Protein AF-X1BTU3-F1 (afdb_monomer)

Secondary structure (DSSP, 8-state):
---HHHHHHHHHHHHHTS-------HHHHHHHHHHT-SS--TT-PPPPHHHHHHHHHHHHS----PPPPP-TTPEEPTTT-PEEPTT-SB-TTT-PBTT---------------------PPP-------------

Solvent-accessible surface area (backbone atoms only — not comparable to full-atom values): 9613 Å² total; per-residue (Å²): 132,86,51,77,66,58,53,51,53,52,51,51,53,53,60,73,68,48,77,92,68,85,81,73,48,74,68,53,49,53,47,52,45,61,75,59,47,91,77,56,59,96,88,57,75,77,75,46,73,65,55,50,51,50,51,48,57,62,58,68,57,63,76,87,70,71,82,81,76,78,66,92,68,58,46,60,36,94,87,76,63,49,78,38,62,83,91,57,65,48,38,92,86,76,64,47,56,68,80,68,80,78,80,83,77,85,84,83,85,82,84,88,83,88,76,90,84,90,84,85,82,86,83,85,82,82,82,84,79,87,80,86,90,79,89,134

Foldseek 3Di:
DDDPVNVVVVVVVVVVPDPPDDDQDPVNVVVVPVVCDPVAPDPRDDQDPVNVVVVCVVVVPPPPPDDDDDDPQWDADPPPRHTDHPPDQADPPPRHGPDPDDDDDDDDDDDDDDDDDDDDDDDDDDDDDDDDDDDD

Organism: NCBI:txid412755

Radius of gyration: 32.73 Å; Cα contacts (8 Å, |Δi|>4): 47; chains: 1; bounding box: 70×61×65 Å

Structure (mmCIF, N/CA/C/O backbone):
data_AF-X1BTU3-F1
#
_entry.id   AF-X1BTU3-F1
#
loop_
_atom_site.group_PDB
_atom_site.id
_atom_site.type_symbol
_atom_site.label_atom_id
_atom_site.label_alt_id
_atom_site.label_comp_id
_atom_site.label_asym_id
_atom_site.label_entity_id
_atom_site.label_seq_id
_atom_site.pdbx_PDB_ins_code
_atom_site.Cartn_x
_atom_site.Cartn_y
_atom_site.Cartn_z
_atom_site.occupancy
_atom_site.B_iso_or_equiv
_atom_site.auth_seq_id
_atom_site.auth_comp_id
_atom_site.auth_asym_id
_atom_site.auth_atom_id
_atom_site.pdbx_PDB_model_num
ATOM 1 N N . MET A 1 1 ? 9.105 -18.501 31.594 1.00 69.56 1 MET A N 1
ATOM 2 C CA . MET A 1 1 ? 7.769 -19.096 31.815 1.00 69.56 1 MET A CA 1
ATOM 3 C C . MET A 1 1 ? 7.227 -18.513 33.099 1.00 69.56 1 MET A C 1
ATOM 5 O O . MET A 1 1 ? 7.955 -18.547 34.081 1.00 69.56 1 MET A O 1
ATOM 9 N N . TRP A 1 2 ? 6.024 -17.946 33.085 1.00 81.50 2 TRP A N 1
ATOM 10 C CA . TRP A 1 2 ? 5.377 -17.495 34.318 1.00 81.50 2 TRP A CA 1
ATOM 11 C C . TRP A 1 2 ? 4.928 -18.703 35.132 1.00 81.50 2 TRP A C 1
ATOM 13 O O . TRP A 1 2 ? 4.399 -19.665 34.568 1.00 81.50 2 TRP A O 1
ATOM 23 N N . SER A 1 3 ? 5.145 -18.661 36.443 1.00 91.81 3 SER A N 1
ATOM 24 C CA . SER A 1 3 ? 4.558 -19.644 37.349 1.00 91.81 3 SER A CA 1
ATOM 25 C C . SER A 1 3 ? 3.064 -19.358 37.563 1.00 91.81 3 SER A C 1
ATOM 27 O O . SER A 1 3 ? 2.599 -18.228 37.406 1.00 91.81 3 SER A O 1
ATOM 29 N N . ALA A 1 4 ? 2.289 -20.384 37.929 1.00 90.00 4 ALA A N 1
ATOM 30 C CA . ALA A 1 4 ? 0.856 -20.231 38.205 1.00 90.00 4 ALA A CA 1
ATOM 31 C C . ALA A 1 4 ? 0.577 -19.233 39.349 1.00 90.00 4 ALA A C 1
ATOM 33 O O . ALA A 1 4 ? -0.451 -18.562 39.353 1.00 90.00 4 ALA A O 1
ATOM 34 N N . GLU A 1 5 ? 1.511 -19.119 40.294 1.00 88.81 5 GLU A N 1
ATOM 35 C CA . GLU A 1 5 ? 1.420 -18.235 41.458 1.00 88.81 5 GLU A CA 1
ATOM 36 C C . GLU A 1 5 ? 1.716 -16.770 41.102 1.00 88.81 5 GLU A C 1
ATOM 38 O O . GLU A 1 5 ? 0.995 -15.867 41.531 1.00 88.81 5 GLU A O 1
ATOM 43 N N . GLU A 1 6 ? 2.705 -16.524 40.238 1.00 90.81 6 GLU A N 1
ATOM 44 C CA . GLU A 1 6 ? 2.977 -15.186 39.695 1.00 90.81 6 GLU A CA 1
ATOM 45 C C . GLU A 1 6 ? 1.822 -14.691 38.822 1.00 90.81 6 GLU A C 1
ATOM 47 O O . GLU A 1 6 ? 1.432 -13.529 38.904 1.00 90.81 6 GLU A O 1
ATOM 52 N N . LEU A 1 7 ? 1.218 -15.583 38.032 1.00 90.38 7 LEU A N 1
ATOM 53 C CA . LEU A 1 7 ? 0.085 -15.245 37.173 1.00 90.38 7 LEU A CA 1
ATOM 54 C C . LEU A 1 7 ? -1.171 -14.907 37.993 1.00 90.38 7 LEU A C 1
ATOM 56 O O . LEU A 1 7 ? -1.898 -13.979 37.642 1.00 90.38 7 LEU A O 1
ATOM 60 N N . ALA A 1 8 ? -1.396 -15.606 39.110 1.00 89.88 8 ALA A N 1
ATOM 61 C CA . ALA A 1 8 ? -2.476 -15.296 40.045 1.00 89.88 8 ALA A CA 1
ATOM 62 C C . ALA A 1 8 ? -2.250 -13.958 40.768 1.00 89.88 8 ALA A C 1
ATOM 64 O O . ALA A 1 8 ? -3.179 -13.159 40.885 1.00 89.88 8 ALA A O 1
ATOM 65 N N . SER A 1 9 ? -1.012 -13.695 41.195 1.00 90.44 9 SER A N 1
ATOM 66 C CA . SER A 1 9 ? -0.638 -12.453 41.882 1.00 90.44 9 SER A CA 1
ATOM 67 C C . SER A 1 9 ? -0.773 -11.237 40.962 1.00 90.44 9 SER A C 1
ATOM 69 O O . SER A 1 9 ? -1.331 -10.211 41.346 1.00 90.44 9 SER A O 1
ATOM 71 N N . GLU A 1 10 ? -0.326 -11.363 39.712 1.00 89.81 10 GLU A N 1
ATOM 72 C CA . GLU A 1 10 ? -0.473 -10.310 38.707 1.00 89.81 10 GLU A CA 1
ATOM 73 C C . GLU A 1 10 ? -1.945 -10.098 38.311 1.00 89.81 10 GLU A C 1
ATOM 75 O O . GLU A 1 10 ? -2.377 -8.962 38.116 1.00 89.81 10 GLU A O 1
ATOM 80 N N . ALA A 1 11 ? -2.752 -11.163 38.232 1.00 90.00 11 ALA A N 1
ATOM 81 C CA . ALA A 1 11 ? -4.186 -11.043 37.973 1.00 90.00 11 ALA A CA 1
ATOM 82 C C . ALA A 1 11 ? -4.918 -10.308 39.108 1.00 90.00 11 ALA A C 1
ATOM 84 O O . ALA A 1 11 ? -5.735 -9.433 38.831 1.00 90.00 11 ALA A O 1
ATOM 85 N N . GLN A 1 12 ? -4.598 -10.604 40.372 1.00 88.94 12 GLN A N 1
ATOM 86 C CA . GLN A 1 12 ? -5.152 -9.884 41.525 1.00 88.94 12 GLN A CA 1
ATOM 87 C C . GLN A 1 12 ? -4.763 -8.408 41.508 1.00 88.94 12 GLN A C 1
ATOM 89 O O . GLN A 1 12 ? -5.627 -7.548 41.661 1.00 88.94 12 GLN A O 1
ATOM 94 N N . LYS A 1 13 ? -3.496 -8.109 41.210 1.00 92.12 13 LYS A N 1
ATOM 95 C CA . LYS A 1 13 ? -3.011 -6.733 41.082 1.00 92.12 13 LYS A CA 1
ATOM 96 C C . LYS A 1 13 ? -3.764 -5.948 40.002 1.00 92.12 13 LYS A C 1
ATOM 98 O O . LYS A 1 13 ? -4.070 -4.779 40.205 1.00 92.12 13 LYS A O 1
ATOM 103 N N . ARG A 1 14 ? -4.116 -6.595 38.882 1.00 86.56 14 ARG A N 1
ATOM 104 C CA . ARG A 1 14 ? -4.937 -5.995 37.809 1.00 86.56 14 ARG A CA 1
ATOM 105 C C . ARG A 1 14 ? -6.405 -5.814 38.175 1.00 86.56 14 ARG A C 1
ATOM 107 O O . ARG A 1 14 ? -7.054 -4.929 37.625 1.00 86.56 14 ARG A O 1
ATOM 114 N N . MET A 1 15 ? -6.937 -6.657 39.056 1.00 83.00 15 MET A N 1
ATOM 115 C CA . MET A 1 15 ? -8.303 -6.512 39.562 1.00 83.00 15 MET A CA 1
ATOM 116 C C . MET A 1 15 ? -8.393 -5.380 40.590 1.00 83.00 15 MET A C 1
ATOM 118 O O . MET A 1 15 ? -9.349 -4.619 40.561 1.00 83.00 15 MET A O 1
ATOM 122 N N . GLU A 1 16 ? -7.378 -5.208 41.441 1.00 85.94 16 GLU A N 1
ATOM 123 C CA . GLU A 1 16 ? -7.309 -4.096 42.403 1.00 85.94 16 GLU A CA 1
ATOM 124 C C . GLU A 1 16 ? -7.044 -2.741 41.738 1.00 85.94 16 GLU A C 1
ATOM 126 O O . GLU A 1 16 ? -7.506 -1.713 42.226 1.00 85.94 16 GLU A O 1
ATOM 131 N N . SER A 1 17 ? -6.305 -2.720 40.624 1.00 86.75 17 SER A N 1
ATOM 132 C CA . SER A 1 17 ? -6.015 -1.490 39.882 1.00 86.75 17 SER A CA 1
ATOM 133 C C . SER A 1 17 ? -7.105 -1.097 38.884 1.00 86.75 17 SER A C 1
ATOM 135 O O . SER A 1 17 ? -6.941 -0.100 38.179 1.00 86.75 17 SER A O 1
ATOM 137 N N . GLN A 1 18 ? -8.166 -1.898 38.738 1.00 82.31 18 GLN A N 1
ATOM 138 C CA . GLN A 1 18 ? -9.238 -1.577 37.805 1.00 82.31 18 GLN A CA 1
ATOM 139 C C . GLN A 1 18 ? -10.092 -0.434 38.372 1.00 82.31 18 GLN A C 1
ATOM 141 O O . GLN A 1 18 ? -10.475 -0.479 39.541 1.00 82.31 18 GLN A O 1
ATOM 146 N N . PRO A 1 19 ? -10.388 0.604 37.573 1.00 85.19 19 PRO A N 1
ATOM 147 C CA . PRO A 1 19 ? -11.336 1.627 37.983 1.00 85.19 19 PRO A CA 1
ATOM 148 C C . PRO A 1 19 ? -12.716 0.996 38.191 1.00 85.19 19 PRO A C 1
ATOM 150 O O . PRO A 1 19 ? -13.112 0.108 37.436 1.00 85.19 19 PRO A O 1
ATOM 153 N N . ASP A 1 20 ? -13.440 1.481 39.199 1.00 83.38 20 ASP A N 1
ATOM 154 C CA . ASP A 1 20 ? -14.816 1.072 39.480 1.00 83.38 20 ASP A CA 1
ATOM 155 C C . ASP A 1 20 ? -15.716 1.510 38.316 1.00 83.38 20 ASP A C 1
ATOM 157 O O . ASP A 1 20 ? -16.082 2.684 38.185 1.00 83.38 20 ASP A O 1
ATOM 161 N N . VAL A 1 21 ? -15.977 0.580 37.397 1.00 84.19 21 VAL A N 1
ATOM 162 C CA . VAL A 1 21 ? -16.901 0.794 36.288 1.00 84.19 21 VAL A CA 1
ATOM 163 C C . VAL A 1 21 ? -18.312 0.488 36.778 1.00 84.19 21 VAL A C 1
ATOM 165 O O . VAL A 1 21 ? -18.530 -0.564 37.375 1.00 84.19 21 VAL A O 1
ATOM 168 N N . PRO A 1 22 ? -19.290 1.375 36.534 1.00 84.38 22 PRO A N 1
ATOM 169 C CA . PRO A 1 22 ? -20.651 1.143 36.984 1.00 84.38 22 PRO A CA 1
ATOM 170 C C . PRO A 1 22 ? -21.194 -0.143 36.356 1.00 84.38 22 PRO A C 1
ATOM 172 O O . PRO A 1 22 ? -21.257 -0.271 35.131 1.00 84.38 22 PRO A O 1
ATOM 175 N N . GLU A 1 23 ? -21.591 -1.089 37.204 1.00 83.75 23 GLU A N 1
ATOM 176 C CA . GLU A 1 23 ? -22.270 -2.308 36.781 1.00 83.75 23 GLU A CA 1
ATOM 177 C C . GLU A 1 23 ? -23.650 -1.930 36.236 1.00 83.75 23 GLU A C 1
ATOM 179 O O . GLU A 1 23 ? -24.531 -1.493 36.974 1.00 83.75 23 GLU A O 1
ATOM 184 N N . TRP A 1 24 ? -23.839 -2.057 34.925 1.00 87.75 24 TRP A N 1
ATOM 185 C CA . TRP A 1 24 ? -25.148 -1.849 34.319 1.00 87.75 24 TRP A CA 1
ATOM 186 C C . TRP A 1 24 ? -26.036 -3.050 34.599 1.00 87.75 24 TRP A C 1
ATOM 188 O O . TRP A 1 24 ? -25.713 -4.181 34.226 1.00 87.75 24 TRP A O 1
ATOM 198 N N . THR A 1 25 ? -27.184 -2.802 35.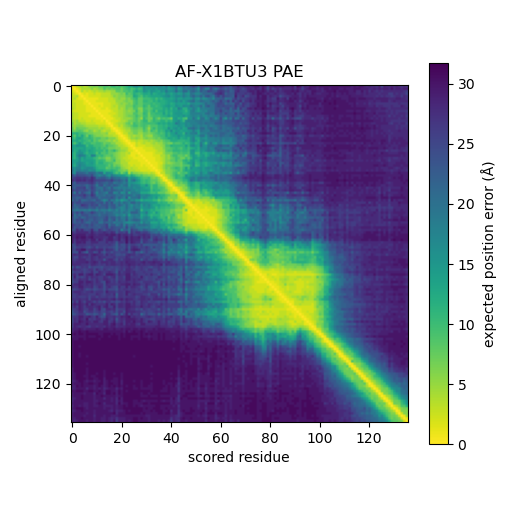219 1.00 91.75 25 THR A N 1
ATOM 199 C CA . THR A 1 25 ? -28.221 -3.827 35.314 1.00 91.75 25 THR A CA 1
ATOM 200 C C . THR A 1 25 ? -28.792 -4.124 33.925 1.00 91.75 25 THR A C 1
ATOM 202 O O . THR A 1 25 ? -28.763 -3.283 33.024 1.00 91.75 25 THR A O 1
ATOM 205 N N . GLU A 1 26 ? -29.336 -5.326 33.725 1.00 87.56 26 GLU A N 1
ATOM 206 C CA . GLU A 1 26 ? -29.954 -5.720 32.448 1.00 87.56 26 GLU A CA 1
ATOM 207 C C . GLU A 1 26 ? -31.073 -4.746 32.029 1.00 87.56 26 GLU A C 1
ATOM 209 O O . GLU A 1 26 ? -31.240 -4.423 30.851 1.00 87.56 26 GLU A O 1
ATOM 214 N N . 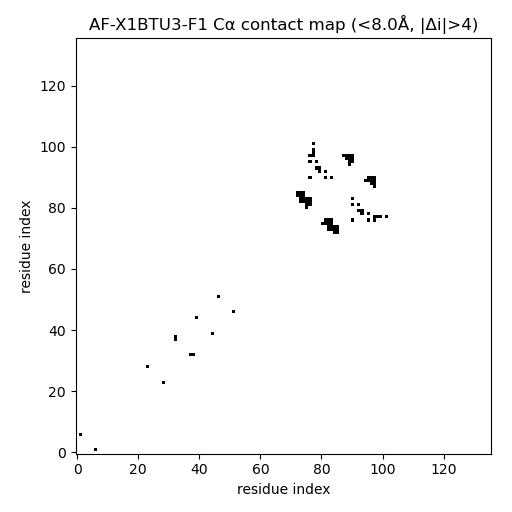GLU A 1 27 ? -31.796 -4.214 33.014 1.00 88.62 27 GLU A N 1
ATOM 215 C CA . GLU A 1 27 ? -32.862 -3.231 32.837 1.00 88.62 27 GLU A CA 1
ATOM 216 C C . GLU A 1 27 ? -32.316 -1.871 32.371 1.00 88.62 27 GLU A C 1
ATOM 218 O O . GLU A 1 27 ? -32.870 -1.264 31.450 1.00 88.62 27 GLU A O 1
ATOM 223 N N . GLU A 1 28 ? -31.207 -1.408 32.953 1.00 88.94 28 GLU A N 1
ATOM 224 C CA . GLU A 1 28 ? -30.524 -0.174 32.547 1.00 88.94 28 GLU A CA 1
ATOM 225 C C . GLU A 1 28 ? -29.884 -0.305 31.167 1.00 88.94 28 GLU A C 1
ATOM 227 O O . GLU A 1 28 ? -29.997 0.612 30.355 1.00 88.94 28 GLU A O 1
ATOM 232 N N . LEU A 1 29 ? -29.284 -1.457 30.864 1.00 84.00 29 LEU A N 1
ATOM 233 C CA . LEU A 1 29 ? -28.704 -1.750 29.557 1.00 84.00 29 LEU A CA 1
ATOM 234 C C . LEU A 1 29 ? -29.775 -1.719 28.459 1.00 84.00 29 LEU A C 1
ATOM 236 O O . LEU A 1 29 ? -29.587 -1.085 27.419 1.00 84.00 29 LEU A O 1
ATOM 240 N N . ASN A 1 30 ? -30.919 -2.365 28.700 1.00 83.38 30 ASN A N 1
ATOM 241 C CA . ASN A 1 30 ? -32.026 -2.414 27.748 1.00 83.38 30 ASN A CA 1
ATOM 242 C C . ASN A 1 30 ? -32.681 -1.035 27.562 1.00 83.38 30 ASN A C 1
ATOM 244 O O . ASN A 1 30 ? -33.029 -0.637 26.445 1.00 83.38 30 ASN A O 1
ATOM 248 N N . LYS A 1 31 ? -32.796 -0.261 28.647 1.00 84.94 31 LYS A N 1
ATOM 249 C CA . LYS A 1 31 ? -33.262 1.126 28.596 1.00 84.94 31 LYS A CA 1
ATOM 250 C C . LYS A 1 31 ? -32.303 2.005 27.792 1.00 84.94 31 LYS A C 1
ATOM 252 O O . LYS A 1 31 ? -32.749 2.709 26.894 1.00 84.94 31 LYS A O 1
ATOM 257 N N . PHE A 1 32 ? -31.000 1.907 28.044 1.00 81.69 32 PHE A N 1
ATOM 258 C CA . PHE A 1 32 ? -29.979 2.685 27.346 1.00 81.69 32 PHE A CA 1
ATOM 259 C C . PHE A 1 32 ? -29.881 2.319 25.857 1.00 81.69 32 PHE A C 1
ATOM 261 O O . PHE A 1 32 ? -29.761 3.197 25.003 1.00 81.69 32 PHE A O 1
ATOM 268 N N . SER A 1 33 ? -30.000 1.028 25.531 1.00 77.19 33 SER A N 1
ATOM 269 C CA . SER A 1 33 ? -30.125 0.526 24.157 1.00 77.19 33 SER A CA 1
ATOM 270 C C . SER A 1 33 ? -31.338 1.125 23.444 1.00 77.19 33 SER A C 1
ATOM 272 O O . SER A 1 33 ? -31.219 1.566 22.305 1.00 77.19 33 SER A O 1
ATOM 274 N N . SER A 1 34 ? -32.488 1.171 24.116 1.00 78.62 34 SER A N 1
ATOM 275 C CA . SER A 1 34 ? -33.723 1.717 23.549 1.00 78.62 34 SER A CA 1
ATOM 276 C C . SER A 1 34 ? -33.659 3.240 23.383 1.00 78.62 34 SER A C 1
ATOM 278 O O . SER A 1 34 ? -34.153 3.774 22.393 1.00 78.62 34 SER A O 1
ATOM 280 N N . GLU A 1 35 ? -33.025 3.945 24.326 1.00 79.06 35 GLU A N 1
ATOM 281 C CA . GLU A 1 35 ? -32.850 5.404 24.306 1.00 79.06 35 GLU A CA 1
ATOM 282 C C . GLU A 1 35 ? -31.849 5.869 23.235 1.00 79.06 35 GLU A C 1
ATOM 284 O O . GLU A 1 35 ? -32.054 6.919 22.628 1.00 79.06 35 GLU A O 1
ATOM 289 N N . ARG A 1 36 ? -30.800 5.084 22.946 1.00 69.06 36 ARG A N 1
ATOM 290 C CA . ARG A 1 36 ? -29.854 5.354 21.844 1.00 69.06 36 ARG A CA 1
ATOM 291 C C . ARG A 1 36 ? -30.360 4.936 20.457 1.00 69.06 36 ARG A C 1
ATOM 293 O O . ARG A 1 36 ? -29.668 5.190 19.472 1.00 69.06 36 ARG A O 1
ATOM 300 N N . GLY A 1 37 ? -31.533 4.310 20.344 1.00 69.06 37 GLY A N 1
ATOM 301 C CA . GLY A 1 37 ? -32.046 3.810 19.065 1.00 69.06 37 GLY A CA 1
ATOM 302 C C . GLY A 1 37 ? -31.185 2.674 18.500 1.00 69.06 37 GLY A C 1
ATOM 303 O O . GLY A 1 37 ? -30.659 1.860 19.250 1.00 69.06 37 GLY A O 1
ATOM 304 N N . THR A 1 38 ? -31.010 2.595 17.177 1.00 63.12 38 THR A N 1
ATOM 305 C CA . THR A 1 38 ? -30.263 1.529 16.467 1.00 63.12 38 THR A CA 1
ATOM 306 C C . THR A 1 38 ? -28.749 1.501 16.741 1.00 63.12 38 THR A C 1
ATOM 308 O O . THR A 1 38 ? -27.984 1.062 15.889 1.00 63.12 38 THR A O 1
ATOM 311 N N . GLY A 1 39 ? -28.293 1.969 17.909 1.00 61.22 39 GLY A N 1
ATOM 312 C CA . GLY A 1 39 ? -26.915 1.859 18.395 1.00 61.22 39 GLY A CA 1
ATOM 313 C C . GLY A 1 39 ? -25.870 2.567 17.534 1.00 61.22 39 GLY A C 1
ATOM 314 O O . GLY A 1 39 ? -24.679 2.437 17.805 1.00 61.22 39 GLY A O 1
ATOM 315 N N . LEU A 1 40 ? -26.304 3.299 16.509 1.00 64.38 40 LEU A N 1
ATOM 316 C CA . LEU A 1 40 ? -25.448 3.800 15.456 1.00 64.38 40 LEU A CA 1
ATOM 317 C C . LEU A 1 40 ? -25.312 5.315 15.613 1.00 64.38 40 LEU A C 1
ATOM 319 O O . LEU A 1 40 ? -26.309 6.027 15.469 1.00 64.38 40 LEU A O 1
ATOM 323 N N . PRO A 1 41 ? -24.121 5.815 15.979 1.00 68.12 41 PRO A N 1
ATOM 324 C CA . PRO A 1 41 ? -23.910 7.241 16.149 1.00 68.12 41 PRO A CA 1
ATOM 325 C C . PRO A 1 41 ? -24.205 7.988 14.843 1.00 68.12 41 PRO A C 1
ATOM 327 O O . PRO A 1 41 ? -23.932 7.491 13.750 1.00 68.12 41 PRO A O 1
ATOM 330 N N . GLU A 1 42 ? -24.779 9.184 14.973 1.00 60.12 42 GLU A N 1
ATOM 331 C CA . GLU A 1 42 ? -25.108 10.074 13.858 1.00 60.12 42 GLU A CA 1
ATOM 332 C C . GLU A 1 42 ? -23.818 10.364 13.062 1.00 60.12 42 GLU A C 1
ATOM 334 O O . GLU A 1 42 ? -22.891 10.989 13.576 1.00 60.12 42 GLU A O 1
ATOM 339 N N . GLY A 1 43 ? -23.709 9.808 11.847 1.00 64.25 43 GLY A N 1
ATOM 340 C CA . GLY A 1 43 ? -22.491 9.843 11.020 1.00 64.25 43 GLY A CA 1
ATOM 341 C C . GLY A 1 43 ? -21.784 8.497 10.798 1.00 64.25 43 GLY A C 1
ATOM 342 O O . GLY A 1 43 ? -20.797 8.454 10.068 1.00 64.25 43 GLY A O 1
ATOM 343 N N . MET A 1 44 ? -22.276 7.398 11.377 1.00 64.94 44 MET A N 1
ATOM 344 C CA . MET A 1 44 ? -21.752 6.043 11.160 1.00 64.94 44 MET A CA 1
ATOM 345 C C . MET A 1 44 ? -22.762 5.173 10.408 1.00 64.94 44 MET A C 1
ATOM 347 O O . MET A 1 44 ? -23.068 4.076 10.844 1.00 64.94 44 MET A O 1
ATOM 351 N N . GLU A 1 45 ? -23.323 5.666 9.305 1.00 69.94 45 GLU A N 1
ATOM 352 C CA . GLU A 1 45 ? -24.295 4.915 8.503 1.00 69.94 45 GLU A CA 1
ATOM 353 C C . GLU A 1 45 ? -23.706 3.563 8.061 1.00 69.94 45 GLU A C 1
ATOM 355 O O . GLU A 1 45 ? -22.583 3.491 7.553 1.00 69.94 45 GLU A O 1
ATOM 360 N N . VAL A 1 46 ? -24.448 2.474 8.294 1.00 75.44 46 VAL A N 1
ATOM 361 C CA . VAL A 1 46 ? -24.066 1.151 7.788 1.00 75.44 46 V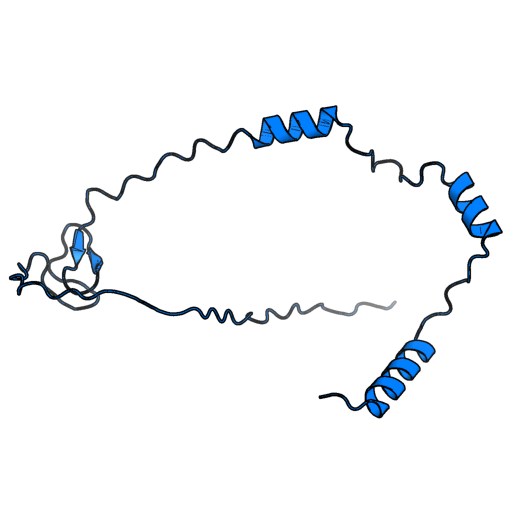AL A CA 1
ATOM 362 C C . VAL A 1 46 ? -24.110 1.249 6.275 1.00 75.44 46 VAL A C 1
ATOM 364 O O . VAL A 1 46 ? -25.159 1.583 5.726 1.00 75.44 46 VAL A O 1
ATOM 367 N N . TRP A 1 47 ? -22.983 0.977 5.616 1.00 80.50 47 TRP A N 1
ATOM 368 C CA . TRP A 1 47 ? -22.944 0.926 4.160 1.00 80.50 47 TRP A CA 1
ATOM 369 C C . TRP A 1 47 ? -24.062 0.031 3.657 1.00 80.50 47 TRP A C 1
ATOM 371 O O . TRP A 1 47 ? -24.205 -1.116 4.094 1.00 80.50 47 TRP A O 1
ATOM 381 N N . THR A 1 48 ? -24.868 0.581 2.761 1.00 84.88 48 THR A N 1
ATOM 382 C CA . THR A 1 48 ? -25.894 -0.207 2.104 1.00 84.88 48 THR A CA 1
ATOM 383 C C . THR A 1 48 ? -25.217 -1.230 1.194 1.00 84.88 48 THR A C 1
ATOM 385 O O . THR A 1 48 ? -24.061 -1.074 0.787 1.00 84.88 48 THR A O 1
ATOM 388 N N . GLU A 1 49 ? -25.930 -2.306 0.868 1.00 85.94 49 GLU A N 1
ATOM 389 C CA . GLU A 1 49 ? -25.447 -3.294 -0.107 1.00 85.94 49 GLU A CA 1
ATOM 390 C C . GLU A 1 49 ? -25.077 -2.619 -1.444 1.00 85.94 49 GLU A C 1
ATOM 392 O O . GLU A 1 49 ? -24.123 -3.008 -2.114 1.00 85.94 49 GLU A O 1
ATOM 397 N N . GLU A 1 50 ? -25.786 -1.543 -1.785 1.00 85.38 50 GLU A N 1
ATOM 398 C CA . GLU A 1 50 ? -25.548 -0.715 -2.964 1.00 85.38 50 GLU A CA 1
ATOM 399 C C . GLU A 1 50 ? -24.207 0.036 -2.866 1.00 85.38 50 GLU A C 1
ATOM 401 O O . GLU A 1 50 ? -23.395 -0.043 -3.790 1.00 85.38 50 GLU A O 1
ATOM 406 N N . ASP A 1 51 ? -23.909 0.669 -1.724 1.00 88.56 51 ASP A N 1
ATOM 407 C CA . ASP A 1 51 ? -22.631 1.363 -1.482 1.00 88.56 51 ASP A CA 1
ATOM 408 C C . ASP A 1 51 ? -21.434 0.403 -1.531 1.00 88.56 51 ASP A C 1
ATOM 410 O O . ASP A 1 51 ? -20.367 0.717 -2.075 1.00 88.56 51 ASP A O 1
ATOM 414 N N . LEU A 1 52 ? -21.608 -0.797 -0.970 1.00 83.62 52 LEU A N 1
ATOM 415 C CA . LEU A 1 52 ? -20.610 -1.863 -1.013 1.00 83.62 52 LEU A CA 1
ATOM 416 C C . LEU A 1 52 ? -20.351 -2.324 -2.449 1.00 83.62 52 LEU A C 1
ATOM 418 O O . LEU A 1 52 ? -19.192 -2.495 -2.839 1.00 83.62 52 LEU A O 1
ATOM 422 N N . GLN A 1 53 ? -21.404 -2.486 -3.250 1.00 85.25 53 GLN A N 1
ATOM 423 C CA . GLN A 1 53 ? -21.301 -2.886 -4.650 1.00 85.25 53 GLN A CA 1
ATOM 424 C C . GLN A 1 53 ? -20.660 -1.793 -5.522 1.00 85.25 53 GLN A C 1
ATOM 426 O O . GLN A 1 53 ? -19.856 -2.103 -6.411 1.00 85.25 53 GLN A O 1
ATOM 431 N N . GLU A 1 54 ? -20.935 -0.517 -5.249 1.00 81.62 54 GLU A N 1
ATOM 432 C CA . GLU A 1 54 ? -20.273 0.616 -5.903 1.00 81.62 54 GLU A CA 1
ATOM 433 C C . GLU A 1 54 ? -18.787 0.698 -5.543 1.00 81.62 54 GLU A C 1
ATOM 435 O O . GLU A 1 54 ? -17.938 0.848 -6.427 1.00 81.62 54 GLU A O 1
ATOM 440 N N . LEU A 1 55 ? -18.439 0.535 -4.264 1.00 80.00 55 LEU A N 1
ATOM 441 C CA . LEU A 1 55 ? -17.047 0.484 -3.818 1.00 80.00 55 LEU A CA 1
ATOM 442 C C . LEU A 1 55 ? -16.306 -0.718 -4.400 1.00 80.00 55 LEU A C 1
ATOM 444 O O . LEU A 1 55 ? -15.154 -0.572 -4.810 1.00 80.00 55 LEU A O 1
ATOM 448 N N . ALA A 1 56 ? -16.947 -1.884 -4.468 1.00 77.62 56 ALA A N 1
ATOM 449 C CA . ALA A 1 56 ? -16.383 -3.076 -5.086 1.00 77.62 56 ALA A CA 1
ATOM 450 C C . ALA A 1 56 ? -16.131 -2.853 -6.579 1.00 77.62 56 ALA A C 1
ATOM 452 O O . ALA A 1 56 ? -15.029 -3.123 -7.041 1.00 77.62 56 ALA A O 1
ATOM 453 N N . SER A 1 57 ? -17.089 -2.270 -7.305 1.00 76.75 57 SER A N 1
ATOM 454 C CA . SER A 1 57 ? -16.943 -1.929 -8.728 1.00 76.75 57 SER A CA 1
ATOM 455 C C . SER A 1 57 ? -15.829 -0.901 -8.953 1.00 76.75 57 SER A C 1
ATOM 457 O O . SER A 1 57 ? -15.016 -1.031 -9.867 1.00 76.75 57 SER A O 1
ATOM 459 N N . LYS A 1 58 ? -15.736 0.100 -8.071 1.00 79.00 58 LYS A N 1
ATOM 460 C CA . LYS A 1 58 ? -14.700 1.139 -8.098 1.00 79.00 58 LYS A CA 1
ATOM 461 C C . LYS A 1 58 ? -13.308 0.596 -7.769 1.00 79.00 58 LYS A C 1
ATOM 463 O O . LYS A 1 58 ? -12.325 1.098 -8.302 1.00 79.00 58 LYS A O 1
ATOM 468 N N . ARG A 1 59 ? -13.217 -0.425 -6.911 1.00 73.62 59 ARG A N 1
ATOM 469 C CA . ARG A 1 59 ? -11.969 -1.125 -6.555 1.00 73.62 59 ARG A CA 1
ATOM 470 C C . ARG A 1 59 ? -11.610 -2.248 -7.534 1.00 73.62 59 ARG A C 1
ATOM 472 O O . ARG A 1 59 ? -10.438 -2.584 -7.642 1.00 73.62 59 ARG A O 1
ATOM 479 N N . GLN A 1 60 ? -12.586 -2.808 -8.253 1.00 65.00 60 GLN A N 1
ATOM 480 C CA . GLN A 1 60 ? -12.383 -3.820 -9.299 1.00 65.00 60 GLN A CA 1
ATOM 481 C C . GLN A 1 60 ? -11.647 -3.269 -10.519 1.00 65.00 60 GLN A C 1
ATOM 483 O O . GLN A 1 60 ? -11.071 -4.044 -11.280 1.00 65.00 60 GLN A O 1
ATOM 488 N N . GLY A 1 61 ? -11.620 -1.945 -10.682 1.00 59.38 61 GLY A N 1
ATOM 489 C CA . GLY A 1 61 ? -10.637 -1.271 -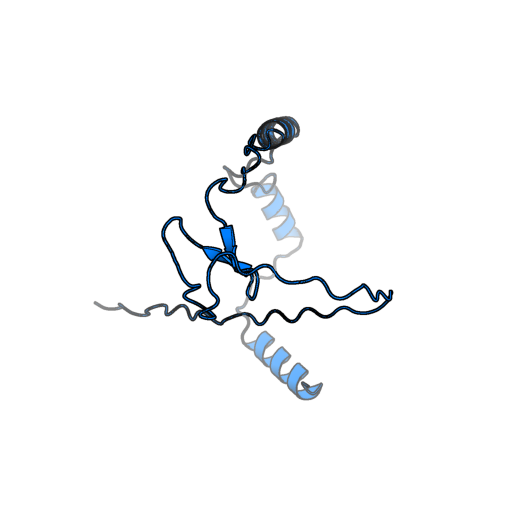11.516 1.00 59.38 61 GLY A CA 1
ATOM 490 C C . GLY A 1 61 ? -9.267 -1.335 -10.853 1.00 59.38 61 GLY A C 1
ATOM 491 O O . GLY A 1 61 ? -8.790 -0.332 -10.324 1.00 59.38 61 GLY A O 1
ATOM 492 N N . GLY A 1 62 ? -8.643 -2.517 -10.862 1.00 62.00 62 GLY A N 1
ATOM 493 C CA . GLY A 1 62 ? -7.203 -2.607 -10.672 1.00 62.00 62 GLY A CA 1
ATOM 494 C C . GLY A 1 62 ? -6.578 -1.618 -11.644 1.00 62.00 62 GLY A C 1
ATOM 495 O O . GLY A 1 62 ? -6.877 -1.680 -12.835 1.00 62.00 62 GLY A O 1
ATOM 496 N N . LEU A 1 63 ? -5.820 -0.645 -11.127 1.00 62.62 63 LEU A N 1
ATOM 497 C CA . LEU A 1 63 ? -5.045 0.262 -11.968 1.00 62.62 63 LEU A CA 1
ATOM 498 C C . LEU A 1 63 ? -4.385 -0.597 -13.052 1.00 62.62 63 LEU A C 1
ATOM 500 O O . LEU A 1 63 ? -3.712 -1.568 -12.701 1.00 62.62 63 LEU A O 1
ATOM 504 N N . ASP A 1 64 ? -4.586 -0.253 -14.326 1.00 66.12 64 ASP A N 1
ATOM 505 C CA . ASP A 1 64 ? -3.787 -0.769 -15.439 1.00 66.12 64 ASP A CA 1
ATOM 506 C C . ASP A 1 64 ? -2.344 -0.298 -15.210 1.00 66.12 64 ASP A C 1
ATOM 508 O O . ASP A 1 64 ? -1.879 0.677 -15.799 1.00 66.12 64 ASP A O 1
ATOM 512 N N . ILE A 1 65 ? -1.661 -0.926 -14.250 1.00 74.50 65 ILE A N 1
ATOM 513 C CA . ILE A 1 65 ? -0.248 -0.728 -13.990 1.00 74.50 65 ILE A CA 1
ATOM 514 C C . ILE A 1 65 ? 0.422 -1.374 -15.195 1.00 74.50 65 ILE A C 1
ATOM 516 O O . ILE A 1 65 ? 0.341 -2.597 -15.342 1.00 74.50 65 ILE A O 1
ATOM 520 N N . PRO A 1 66 ? 1.025 -0.575 -16.090 1.00 79.62 66 PRO A N 1
ATOM 521 C CA . PRO A 1 66 ? 1.677 -1.133 -17.254 1.00 79.62 66 PRO A CA 1
ATOM 522 C C . PRO A 1 66 ? 2.755 -2.114 -16.798 1.00 79.62 66 PRO A C 1
ATOM 524 O O . PRO A 1 66 ? 3.460 -1.871 -15.813 1.00 79.62 66 PRO A O 1
ATOM 527 N N . GLU A 1 67 ? 2.879 -3.219 -17.530 1.00 80.94 67 GLU A N 1
ATOM 528 C CA . GLU A 1 67 ? 3.991 -4.146 -17.361 1.00 80.94 67 GLU A CA 1
ATOM 529 C C . GLU A 1 67 ? 5.299 -3.363 -17.545 1.00 80.94 67 GLU A C 1
ATOM 531 O O . GLU A 1 67 ? 5.528 -2.743 -18.588 1.00 80.94 67 GLU A O 1
ATOM 536 N N . TRP A 1 68 ? 6.130 -3.318 -16.500 1.00 82.06 68 TRP A N 1
ATOM 537 C CA . TRP A 1 68 ? 7.405 -2.610 -16.552 1.00 82.06 68 TRP A CA 1
ATOM 538 C C . TRP A 1 68 ? 8.340 -3.320 -17.532 1.00 82.06 68 TRP A C 1
ATOM 540 O O . TRP A 1 68 ? 8.716 -4.473 -17.318 1.00 82.06 68 TRP A O 1
ATOM 550 N N . GLU A 1 69 ? 8.744 -2.627 -18.598 1.00 77.44 69 GLU A N 1
ATOM 551 C CA . GLU A 1 69 ? 9.776 -3.147 -19.489 1.00 77.44 69 GLU A CA 1
ATOM 552 C C . GLU A 1 69 ? 11.146 -3.078 -18.791 1.00 77.44 69 GLU A C 1
ATOM 554 O O . GLU A 1 69 ? 11.502 -2.031 -18.241 1.00 77.44 69 GLU A O 1
ATOM 559 N N . PRO A 1 70 ? 11.960 -4.145 -18.842 1.00 76.94 70 PRO A N 1
ATOM 560 C CA . PRO A 1 70 ? 13.336 -4.074 -18.376 1.00 76.94 70 PRO A CA 1
ATOM 561 C C . PRO A 1 70 ? 14.128 -3.057 -19.208 1.00 76.94 70 PRO A C 1
ATOM 563 O O . PRO A 1 70 ? 13.981 -2.980 -20.433 1.00 76.94 70 PRO A O 1
ATOM 566 N N . ASP A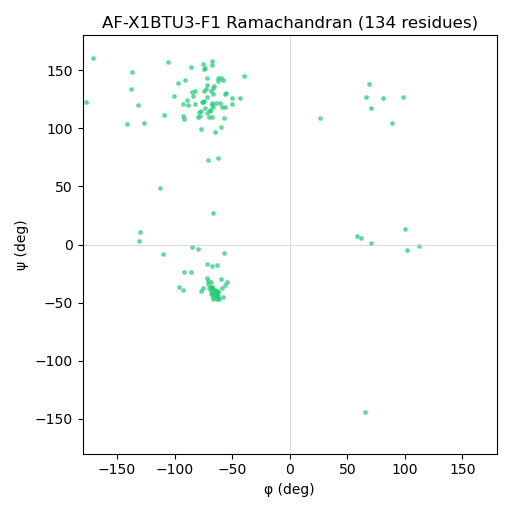 1 71 ? 15.005 -2.297 -18.551 1.00 78.00 71 ASP A N 1
ATOM 567 C CA . ASP A 1 71 ? 15.826 -1.271 -19.193 1.00 78.00 71 ASP A CA 1
ATOM 568 C C . ASP A 1 71 ? 16.721 -1.885 -20.285 1.00 78.00 71 ASP A C 1
ATOM 570 O O . ASP A 1 71 ? 17.796 -2.424 -20.014 1.00 78.00 71 ASP A O 1
ATOM 574 N N . LYS A 1 72 ? 16.316 -1.735 -21.556 1.00 74.62 72 LYS A N 1
ATOM 575 C CA . LYS A 1 72 ? 16.974 -2.293 -22.764 1.00 74.62 72 LYS A CA 1
ATOM 576 C C . LYS A 1 72 ? 18.448 -1.871 -22.943 1.00 74.62 72 LYS A C 1
ATOM 578 O O 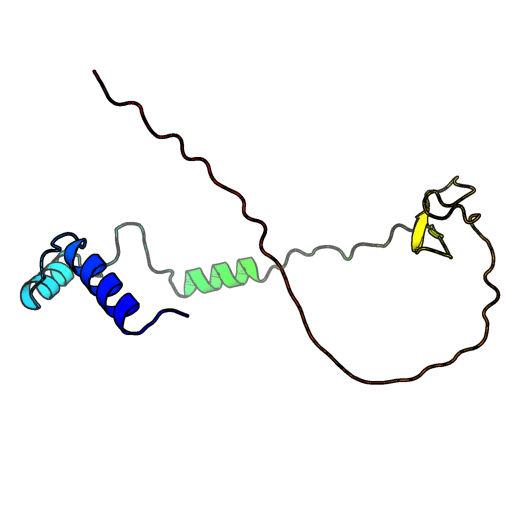. LYS A 1 72 ? 19.128 -2.357 -23.845 1.00 74.62 72 LYS A O 1
ATOM 583 N N . GLY A 1 73 ? 18.947 -0.955 -22.109 1.00 74.25 73 GLY A N 1
ATOM 584 C CA . GLY A 1 73 ? 20.320 -0.447 -22.117 1.00 74.25 73 GLY A CA 1
ATOM 585 C C . GLY A 1 73 ? 21.195 -0.877 -20.934 1.00 74.25 73 GLY A C 1
ATOM 586 O O . GLY A 1 73 ? 22.395 -0.598 -20.971 1.00 74.25 73 GLY A O 1
ATOM 587 N N . MET A 1 74 ? 20.648 -1.530 -19.902 1.00 79.06 74 MET A N 1
ATOM 588 C CA . MET A 1 74 ? 21.446 -2.006 -18.769 1.00 79.06 74 MET A CA 1
ATOM 589 C C . MET A 1 74 ? 21.896 -3.444 -19.007 1.00 79.06 74 MET A C 1
ATOM 591 O O . MET A 1 74 ? 21.088 -4.348 -19.184 1.00 79.06 74 MET A O 1
ATOM 595 N N . LYS A 1 75 ? 23.212 -3.655 -19.022 1.00 84.62 75 LYS A N 1
ATOM 596 C CA . LYS A 1 75 ? 23.797 -5.001 -19.065 1.00 84.62 75 LYS A CA 1
ATOM 597 C C . LYS A 1 75 ? 24.151 -5.409 -17.652 1.00 84.62 75 LYS A C 1
ATOM 599 O O . LYS A 1 75 ? 24.710 -4.604 -16.926 1.00 84.62 75 LYS A O 1
ATOM 604 N N . GLU A 1 76 ? 23.908 -6.643 -17.265 1.00 88.50 76 GLU A N 1
ATOM 605 C CA . GLU A 1 76 ? 24.366 -7.151 -15.973 1.00 88.50 76 GLU A CA 1
ATOM 606 C C . GLU A 1 76 ? 25.802 -7.688 -16.047 1.00 88.50 76 GLU A C 1
ATOM 608 O O . GLU A 1 76 ? 26.302 -8.100 -17.099 1.00 88.50 76 GLU A O 1
ATOM 613 N N . CYS A 1 77 ? 26.510 -7.648 -14.921 1.00 88.19 77 CYS A N 1
ATOM 614 C CA . CYS A 1 77 ? 27.824 -8.257 -14.814 1.00 88.19 77 CYS A CA 1
ATOM 615 C C . CYS A 1 77 ? 27.703 -9.782 -14.789 1.00 88.19 77 CYS A C 1
ATOM 617 O O . CYS A 1 77 ? 27.068 -10.339 -13.900 1.00 88.19 77 CYS A O 1
ATOM 619 N N . VAL A 1 78 ? 28.427 -10.461 -15.678 1.00 87.62 78 VAL A N 1
ATOM 620 C CA . VAL A 1 78 ? 28.382 -11.928 -15.808 1.00 87.62 78 VAL A CA 1
ATOM 621 C C . VAL A 1 78 ? 28.861 -12.682 -14.555 1.00 87.62 78 VAL A C 1
ATOM 623 O O . VAL A 1 78 ? 28.579 -13.864 -14.410 1.00 87.62 78 VAL A O 1
ATOM 626 N N . LYS A 1 79 ? 29.593 -12.016 -13.648 1.00 86.06 79 LYS A N 1
ATOM 627 C CA . LYS A 1 79 ? 30.109 -12.626 -12.412 1.00 86.06 79 LYS A CA 1
ATOM 628 C C . LYS A 1 79 ? 29.224 -12.382 -11.185 1.00 86.06 79 LYS A C 1
ATOM 630 O O . LYS A 1 79 ? 29.150 -13.255 -10.332 1.00 86.06 79 LYS A O 1
ATOM 635 N N . CYS A 1 80 ? 28.608 -11.204 -11.052 1.00 89.19 80 CYS A N 1
ATOM 636 C CA . CYS A 1 80 ? 27.895 -10.813 -9.824 1.00 89.19 80 CYS A CA 1
ATOM 637 C C . CYS A 1 80 ? 26.476 -10.267 -10.042 1.00 89.19 80 CYS A C 1
ATOM 639 O O . CYS A 1 80 ? 25.867 -9.810 -9.083 1.00 89.19 80 CYS A O 1
ATOM 641 N N . GLY A 1 81 ? 25.968 -10.231 -11.278 1.00 87.06 81 GLY A N 1
ATOM 642 C CA . GLY A 1 81 ? 24.611 -9.760 -11.590 1.00 87.06 81 GLY A CA 1
ATOM 643 C C . GLY A 1 81 ? 24.389 -8.250 -11.443 1.00 87.06 81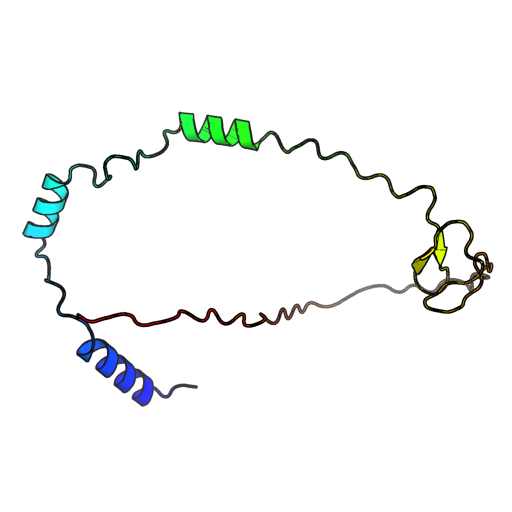 GLY A C 1
ATOM 644 O O . GLY A 1 81 ? 23.291 -7.760 -11.671 1.00 87.06 81 GLY A O 1
ATOM 645 N N . TYR A 1 82 ? 25.418 -7.474 -11.084 1.00 89.19 82 TYR A N 1
ATOM 646 C CA . TYR A 1 82 ? 25.265 -6.029 -10.897 1.00 89.19 82 TYR A CA 1
ATOM 647 C C . TYR A 1 82 ? 24.942 -5.320 -12.218 1.00 89.19 82 TYR A C 1
ATOM 649 O O . TYR A 1 82 ? 25.624 -5.554 -13.219 1.00 89.19 82 TYR A O 1
ATOM 657 N N . ALA A 1 83 ? 23.962 -4.413 -12.211 1.00 89.00 83 ALA A N 1
ATOM 658 C CA . ALA A 1 83 ? 23.575 -3.628 -13.380 1.00 89.00 83 ALA A CA 1
ATOM 659 C C . ALA A 1 83 ? 24.679 -2.630 -13.783 1.00 89.00 83 ALA A C 1
ATOM 661 O O . ALA A 1 83 ? 25.082 -1.746 -13.026 1.00 89.00 83 ALA A O 1
ATOM 662 N N . LEU A 1 84 ? 25.184 -2.772 -15.003 1.00 87.44 84 LEU A N 1
ATOM 663 C CA . LEU A 1 84 ? 26.247 -1.966 -15.590 1.00 87.44 84 LEU A CA 1
ATOM 664 C C . LEU A 1 84 ? 25.645 -0.921 -16.526 1.00 87.44 84 LEU A C 1
ATOM 666 O O . LEU A 1 84 ? 24.902 -1.239 -17.461 1.00 87.44 84 LEU A O 1
ATOM 670 N N . ARG A 1 85 ? 26.031 0.339 -16.308 1.00 84.12 85 ARG A N 1
ATOM 671 C CA . ARG A 1 85 ? 25.672 1.435 -17.209 1.00 84.12 85 ARG A CA 1
ATOM 672 C C . ARG A 1 85 ? 26.490 1.387 -18.508 1.00 84.12 85 ARG A C 1
ATOM 674 O O . ARG A 1 85 ? 27.651 0.960 -18.496 1.00 84.12 85 ARG A O 1
ATOM 681 N N . PRO A 1 86 ? 25.933 1.881 -19.629 1.00 82.50 86 PRO A N 1
ATOM 682 C CA . PRO A 1 86 ? 26.685 2.061 -20.866 1.00 82.50 86 PRO A CA 1
ATOM 683 C C . PRO A 1 86 ? 27.928 2.935 -20.635 1.00 82.50 86 PRO A C 1
ATOM 685 O O . PRO A 1 86 ? 27.834 4.010 -20.049 1.00 82.50 86 PRO A O 1
ATOM 688 N N . GLY A 1 87 ? 29.093 2.475 -21.097 1.00 82.69 87 GLY A N 1
ATOM 689 C CA . GLY A 1 87 ? 30.370 3.195 -20.968 1.00 82.69 87 GLY A CA 1
ATOM 690 C C . GLY A 1 87 ? 31.296 2.691 -19.858 1.00 82.69 87 GLY A C 1
ATOM 691 O O . GLY A 1 87 ? 32.433 3.148 -19.767 1.00 82.69 87 GLY A O 1
ATOM 692 N N . TRP A 1 88 ? 30.865 1.729 -19.040 1.00 85.38 88 TRP A N 1
ATOM 693 C CA . TRP A 1 88 ? 31.740 1.094 -18.054 1.00 85.38 88 TRP A CA 1
ATOM 694 C C . TRP A 1 88 ? 32.583 -0.022 -18.675 1.00 85.38 88 TRP A C 1
ATOM 696 O O . TRP A 1 88 ? 32.072 -0.885 -19.386 1.00 85.38 88 TRP A O 1
ATOM 706 N N . SER A 1 89 ? 33.887 -0.012 -18.387 1.00 85.56 89 SER A N 1
ATOM 707 C CA . SER A 1 89 ? 34.839 -1.038 -18.836 1.00 85.56 89 SER A CA 1
ATOM 708 C C . SER A 1 89 ? 35.008 -2.180 -17.830 1.00 85.56 89 SER A C 1
ATOM 710 O O . SER A 1 89 ? 35.364 -3.294 -18.217 1.00 85.56 89 SER A O 1
ATOM 712 N N . LYS A 1 90 ? 34.718 -1.927 -16.547 1.00 89.25 90 LYS A N 1
ATOM 713 C CA . LYS A 1 90 ? 34.794 -2.893 -15.444 1.00 89.25 90 LYS A CA 1
ATOM 714 C C . LYS A 1 90 ? 33.578 -2.762 -14.531 1.00 89.25 90 LYS A C 1
ATOM 716 O O . LYS A 1 90 ? 33.043 -1.668 -14.363 1.00 89.25 90 LYS A O 1
ATOM 721 N N . CYS A 1 91 ? 33.160 -3.872 -13.931 1.00 90.12 91 CYS A N 1
ATOM 722 C CA . CYS A 1 91 ? 32.145 -3.873 -12.885 1.00 90.12 91 CYS A CA 1
ATOM 723 C C . CYS A 1 91 ? 32.685 -3.172 -11.625 1.00 90.12 91 CYS A C 1
ATOM 725 O O . CYS A 1 91 ? 33.757 -3.552 -11.160 1.00 90.12 91 CYS A O 1
ATOM 727 N N . PRO A 1 92 ? 31.970 -2.204 -11.029 1.00 89.12 92 PRO A N 1
ATOM 728 C CA . PRO A 1 92 ? 32.424 -1.527 -9.810 1.00 89.12 92 PRO A CA 1
ATOM 729 C C . PRO A 1 92 ? 32.347 -2.418 -8.566 1.00 89.12 92 PRO A C 1
ATOM 731 O O . PRO A 1 92 ? 32.935 -2.088 -7.547 1.00 89.12 92 PRO A O 1
ATOM 734 N N . HIS A 1 93 ? 31.601 -3.523 -8.633 1.00 90.94 93 HIS A N 1
ATOM 735 C CA . HIS A 1 93 ? 31.368 -4.394 -7.489 1.00 90.94 93 HIS A CA 1
ATOM 736 C C . HIS A 1 93 ? 32.386 -5.540 -7.401 1.00 90.94 93 HIS A C 1
ATOM 738 O O . HIS A 1 93 ? 32.842 -5.881 -6.319 1.00 90.94 93 HIS A O 1
ATOM 744 N N . CYS A 1 94 ? 32.765 -6.133 -8.539 1.00 90.50 94 CYS A N 1
ATOM 745 C CA . CYS A 1 94 ? 33.655 -7.302 -8.579 1.00 90.50 94 CYS A CA 1
ATOM 746 C C . CYS A 1 94 ? 34.838 -7.156 -9.550 1.00 90.50 94 CYS A C 1
ATOM 748 O O . CYS A 1 94 ? 35.483 -8.153 -9.881 1.00 90.50 94 CYS A O 1
ATOM 750 N N . GLU A 1 95 ? 35.057 -5.945 -10.076 1.00 87.56 95 GLU A N 1
ATOM 751 C CA . GLU A 1 95 ? 36.142 -5.558 -10.997 1.00 87.56 95 GLU A CA 1
ATOM 752 C C . GLU A 1 95 ? 36.213 -6.338 -12.322 1.00 87.56 95 GLU A C 1
ATOM 754 O O . GLU A 1 95 ? 37.127 -6.148 -13.127 1.00 87.56 95 GLU A O 1
ATOM 759 N N . THR A 1 96 ? 35.218 -7.183 -12.594 1.00 88.19 96 THR A N 1
ATOM 760 C CA . THR A 1 96 ? 35.179 -8.033 -13.788 1.00 88.19 96 THR A CA 1
ATOM 761 C C . THR A 1 96 ? 34.989 -7.174 -15.043 1.00 88.19 96 THR A C 1
ATOM 763 O O . THR A 1 96 ? 34.108 -6.305 -15.049 1.00 88.19 96 THR A O 1
ATOM 766 N N . PRO A 1 97 ? 35.784 -7.379 -16.112 1.00 85.81 97 PRO A N 1
ATOM 767 C CA . PRO A 1 97 ? 35.651 -6.613 -17.345 1.00 85.81 97 PRO A CA 1
ATOM 768 C C . PRO A 1 97 ? 34.310 -6.897 -18.030 1.00 85.81 97 PRO A C 1
ATOM 770 O O . PRO A 1 97 ? 33.866 -8.043 -18.136 1.00 85.81 97 PRO A O 1
ATOM 773 N N . VAL A 1 98 ? 33.659 -5.837 -18.505 1.00 81.00 98 VAL A N 1
ATOM 774 C CA . VAL A 1 98 ? 32.342 -5.927 -19.147 1.00 81.00 98 VAL A CA 1
ATOM 775 C C . VAL A 1 98 ? 32.486 -6.631 -20.501 1.00 81.00 98 VAL A C 1
ATOM 777 O O . VAL A 1 98 ? 33.155 -6.119 -21.394 1.00 81.00 98 VAL A O 1
ATOM 780 N N . GLY A 1 99 ? 31.866 -7.806 -20.660 1.00 69.75 99 GLY A N 1
ATOM 781 C CA . GLY A 1 99 ? 31.923 -8.602 -21.896 1.00 69.75 99 GLY A CA 1
ATOM 782 C C . GLY A 1 99 ? 32.912 -9.775 -21.894 1.00 69.75 99 GLY A C 1
ATOM 783 O O . GLY A 1 99 ? 33.175 -10.334 -22.960 1.00 69.75 99 GLY A O 1
ATOM 784 N N . 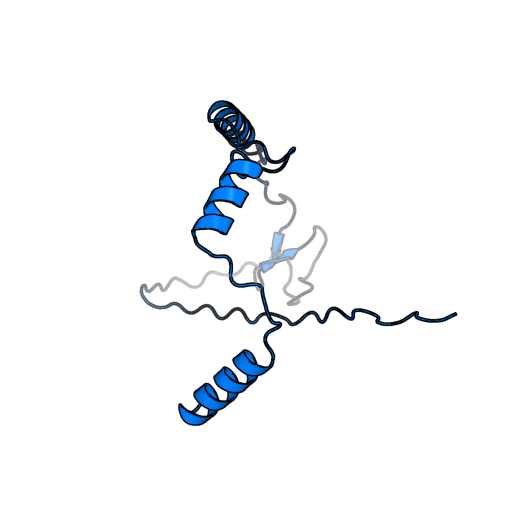ALA A 1 100 ? 33.446 -10.177 -20.735 1.00 64.94 100 ALA A N 1
ATOM 785 C CA . ALA A 1 100 ? 34.126 -11.466 -20.616 1.00 64.94 100 ALA A CA 1
ATOM 786 C C . ALA A 1 100 ? 33.154 -12.601 -20.992 1.00 64.94 100 ALA A C 1
ATOM 788 O O . ALA A 1 100 ? 32.108 -12.761 -20.363 1.00 64.94 100 ALA A O 1
ATOM 789 N N . LYS A 1 101 ? 33.477 -13.367 -22.040 1.00 55.91 101 LYS A N 1
ATOM 790 C CA . LYS A 1 101 ? 32.754 -14.600 -22.367 1.00 55.91 101 LYS A CA 1
ATOM 791 C C . LYS A 1 101 ? 33.082 -15.623 -21.287 1.00 55.91 101 LYS A C 1
ATOM 793 O O . LYS A 1 101 ? 34.236 -16.017 -21.160 1.00 55.91 101 LYS A O 1
ATOM 798 N N . ILE A 1 102 ? 32.080 -16.022 -20.516 1.00 61.66 102 ILE A N 1
ATOM 799 C CA . ILE A 1 102 ? 32.170 -17.226 -19.696 1.00 61.66 102 ILE A CA 1
ATOM 800 C C . ILE A 1 102 ? 32.071 -18.401 -20.668 1.00 61.66 102 ILE A C 1
ATOM 802 O O . ILE A 1 102 ? 31.073 -18.526 -21.378 1.00 61.66 102 ILE A O 1
ATOM 806 N N . GLU A 1 103 ? 33.122 -19.213 -20.757 1.00 55.44 103 GLU A N 1
ATOM 807 C CA . GLU A 1 103 ? 33.015 -20.533 -21.374 1.00 55.44 103 GLU A CA 1
ATOM 808 C C . GLU A 1 103 ? 32.128 -21.398 -20.464 1.00 55.44 103 GLU A C 1
ATOM 810 O O . GLU A 1 103 ? 32.425 -21.511 -19.273 1.00 55.44 103 GLU A O 1
ATOM 815 N N . PRO A 1 104 ? 31.001 -21.941 -20.960 1.00 52.06 104 PRO A N 1
ATOM 816 C CA . PRO A 1 104 ? 30.114 -22.741 -20.131 1.00 52.06 104 PRO A CA 1
ATOM 817 C C . PRO A 1 104 ? 30.699 -24.144 -19.942 1.00 52.06 104 PRO A C 1
ATOM 819 O O . PRO A 1 104 ? 30.797 -24.918 -20.895 1.00 52.06 104 PRO A O 1
ATOM 822 N N . GLU A 1 105 ? 31.049 -24.485 -18.705 1.00 49.09 105 GLU A N 1
ATOM 823 C CA . GLU A 1 105 ? 31.260 -25.877 -18.301 1.00 49.09 105 GLU A CA 1
ATOM 824 C C . GLU A 1 105 ? 29.901 -26.610 -18.225 1.00 49.09 105 GLU A C 1
ATOM 826 O O . GLU A 1 105 ? 28.882 -25.996 -17.879 1.00 49.09 105 GLU A O 1
ATOM 831 N N . PRO A 1 106 ? 29.827 -27.901 -18.600 1.00 47.75 106 PRO A N 1
ATOM 832 C CA . PRO A 1 106 ? 28.558 -28.591 -18.778 1.00 47.75 106 PRO A CA 1
ATOM 833 C C . PRO A 1 106 ? 27.896 -28.971 -17.445 1.00 47.75 106 PRO A C 1
ATOM 835 O O . PRO A 1 106 ? 28.444 -29.728 -16.658 1.00 47.75 106 PRO A O 1
ATOM 838 N N . SER A 1 107 ? 26.664 -28.484 -17.274 1.00 50.75 107 SER A N 1
ATOM 839 C CA . SER A 1 107 ? 25.491 -29.172 -16.709 1.00 50.75 107 SER A CA 1
ATOM 840 C C . SER A 1 107 ? 25.733 -30.318 -15.713 1.00 50.75 107 SER A C 1
ATOM 842 O O . SER A 1 107 ? 25.911 -31.458 -16.135 1.00 50.75 107 SER A O 1
ATOM 844 N N . GLU A 1 108 ? 25.425 -30.075 -14.438 1.00 39.47 108 GLU A N 1
ATOM 845 C CA . GLU A 1 108 ? 24.793 -31.082 -13.577 1.00 39.47 108 GLU A CA 1
ATOM 846 C C . GLU A 1 108 ? 23.592 -30.469 -12.841 1.00 39.47 108 GLU A C 1
ATOM 848 O O . GLU A 1 108 ? 23.714 -29.498 -12.099 1.00 39.47 108 GLU A O 1
ATOM 853 N N . LYS A 1 109 ? 22.403 -31.036 -13.080 1.00 51.28 109 LYS A N 1
ATOM 854 C CA . LYS A 1 109 ? 21.255 -30.935 -12.168 1.00 51.28 109 LYS A CA 1
ATOM 855 C C . LYS A 1 109 ? 21.327 -32.131 -11.214 1.00 51.28 109 LYS A C 1
ATOM 857 O O . LYS A 1 109 ? 21.586 -33.238 -11.684 1.00 51.28 109 LYS A O 1
ATOM 862 N N . PRO A 1 110 ? 21.000 -31.949 -9.930 1.00 44.16 110 PRO A N 1
ATOM 863 C CA . PRO A 1 110 ? 19.7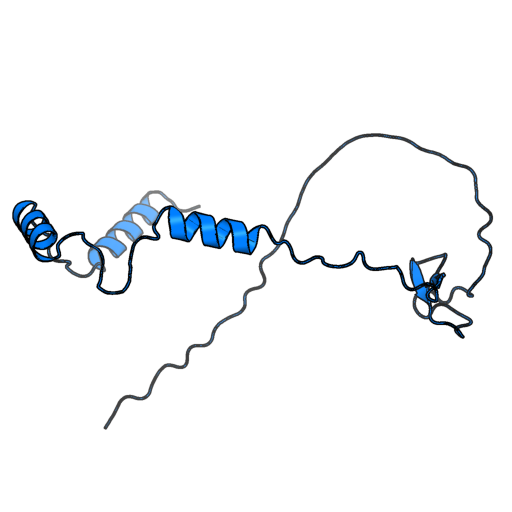55 -32.534 -9.405 1.00 44.16 110 PRO A CA 1
ATOM 864 C C . PRO A 1 110 ? 19.030 -31.526 -8.482 1.00 44.16 110 PRO A C 1
ATOM 866 O O . PRO A 1 110 ? 19.663 -30.720 -7.821 1.00 44.16 110 PRO A O 1
ATOM 869 N N . ASN A 1 111 ? 17.720 -31.303 -8.593 1.00 35.44 111 ASN A N 1
ATOM 870 C CA . ASN A 1 111 ? 16.574 -32.113 -8.158 1.00 35.44 111 ASN A CA 1
ATOM 871 C C . ASN A 1 111 ? 16.361 -32.166 -6.627 1.00 35.44 111 ASN A C 1
ATOM 873 O O . ASN A 1 111 ? 17.168 -32.744 -5.914 1.00 35.44 111 ASN A O 1
ATOM 877 N N . SER A 1 112 ? 15.190 -31.648 -6.237 1.00 40.47 112 SER A N 1
ATOM 878 C CA . SER A 1 112 ? 14.335 -31.964 -5.082 1.00 40.47 112 SER A CA 1
ATOM 879 C C . SER A 1 112 ? 14.779 -31.684 -3.637 1.00 40.47 112 SER A C 1
ATOM 881 O O . SER A 1 112 ? 15.731 -32.266 -3.133 1.00 40.47 112 SER A O 1
ATOM 883 N N . ASP A 1 113 ? 13.862 -30.969 -2.973 1.00 33.72 113 ASP A N 1
ATOM 884 C CA . ASP A 1 113 ? 13.364 -31.139 -1.595 1.00 33.72 113 ASP A CA 1
ATOM 885 C C . ASP A 1 113 ? 13.923 -30.275 -0.447 1.00 33.72 113 ASP A C 1
ATOM 887 O O . ASP A 1 113 ? 15.112 -30.301 -0.153 1.00 33.72 113 ASP A O 1
ATOM 891 N N . GLN A 1 114 ? 12.961 -29.641 0.252 1.00 39.31 114 GLN A N 1
ATOM 892 C CA . GLN A 1 114 ? 12.988 -29.091 1.621 1.00 39.31 114 GLN A CA 1
ATOM 893 C C . GLN A 1 114 ? 13.878 -27.858 1.870 1.00 39.31 114 GLN A C 1
ATOM 895 O O . GLN A 1 114 ? 14.997 -27.769 1.394 1.00 39.31 114 GLN A O 1
ATOM 900 N N . SER A 1 115 ? 13.464 -26.836 2.616 1.00 39.25 115 SER A N 1
ATOM 901 C CA . SER A 1 115 ? 12.317 -26.654 3.508 1.00 39.25 115 SER A CA 1
ATOM 902 C C . SER A 1 115 ? 12.254 -25.172 3.901 1.00 39.25 115 SER A C 1
ATOM 904 O O . SER A 1 115 ? 13.232 -24.438 3.764 1.00 39.25 115 SER A O 1
ATOM 906 N N . GLU A 1 116 ? 11.073 -24.769 4.353 1.00 45.41 116 GLU A N 1
ATOM 907 C CA . GLU A 1 116 ? 10.745 -23.535 5.069 1.00 45.41 116 GLU A CA 1
ATOM 908 C C . GLU A 1 116 ? 11.815 -23.127 6.100 1.00 45.41 116 GLU A C 1
ATOM 910 O O . GLU A 1 116 ? 12.402 -23.996 6.736 1.00 45.41 116 GLU A O 1
ATOM 915 N N . GLU A 1 117 ? 12.049 -21.824 6.282 1.00 39.94 117 GLU A N 1
ATOM 916 C CA . GLU A 1 117 ? 11.701 -21.115 7.527 1.00 39.94 117 GLU A CA 1
ATOM 917 C C . GLU A 1 117 ? 12.034 -19.622 7.371 1.00 39.94 117 GLU A C 1
ATOM 919 O O . GLU A 1 117 ? 13.140 -19.215 7.016 1.00 39.94 117 GLU A O 1
ATOM 924 N N . SER A 1 118 ? 11.000 -18.816 7.555 1.00 48.38 118 SER A N 1
ATOM 925 C CA . SER A 1 118 ? 11.001 -17.364 7.622 1.00 48.38 118 SER A CA 1
ATOM 926 C C . SER A 1 118 ? 11.214 -16.938 9.071 1.00 48.38 118 SER A C 1
ATOM 928 O O . SER A 1 118 ? 10.394 -17.298 9.913 1.00 48.38 118 SER A O 1
ATOM 930 N N . GLU A 1 119 ? 12.225 -16.118 9.344 1.00 44.97 119 GLU A N 1
ATOM 931 C CA . GLU A 1 119 ? 12.294 -15.334 10.579 1.00 44.97 119 GLU A CA 1
ATOM 932 C C . GLU A 1 119 ? 12.497 -13.860 10.206 1.00 44.97 119 GLU A C 1
ATOM 934 O O . GLU A 1 119 ? 13.554 -13.442 9.733 1.00 44.97 119 GLU A O 1
ATOM 939 N N . ASP A 1 120 ? 11.402 -13.115 10.344 1.00 39.38 120 ASP A N 1
ATOM 940 C CA . ASP A 1 120 ? 11.285 -11.662 10.260 1.00 39.38 120 ASP A CA 1
ATOM 941 C C . ASP A 1 120 ? 11.429 -11.135 11.699 1.00 39.38 120 ASP A C 1
ATOM 943 O O . ASP A 1 120 ? 10.585 -11.422 12.551 1.00 39.38 120 ASP A O 1
ATOM 947 N N . GLU A 1 121 ? 12.533 -10.447 12.007 1.00 54.72 121 GLU A N 1
ATOM 948 C CA . GLU A 1 121 ? 12.681 -9.700 13.263 1.00 54.72 121 GLU A CA 1
ATOM 949 C C . GLU A 1 121 ? 12.042 -8.306 13.110 1.00 54.72 121 GLU A C 1
ATOM 951 O O . GLU A 1 121 ? 12.399 -7.580 12.177 1.00 54.72 121 GLU A O 1
ATOM 956 N N . PRO A 1 122 ? 11.143 -7.882 14.020 1.00 54.59 122 PRO A N 1
ATOM 957 C CA . PRO A 1 122 ? 10.598 -6.530 14.004 1.00 54.59 122 PRO A CA 1
ATOM 958 C C . PRO A 1 122 ? 11.541 -5.527 14.691 1.00 54.59 122 PRO A C 1
ATOM 960 O O . PRO A 1 122 ? 11.828 -5.635 15.884 1.00 54.59 122 PRO A O 1
ATOM 963 N N . ASP A 1 123 ? 11.972 -4.515 13.933 1.00 48.94 123 ASP A N 1
ATOM 964 C CA . ASP A 1 123 ? 12.761 -3.375 14.412 1.00 48.94 123 ASP A CA 1
ATOM 965 C C . ASP A 1 123 ? 11.879 -2.395 15.222 1.00 48.94 123 ASP A C 1
ATOM 967 O O . ASP A 1 123 ? 10.836 -1.911 14.771 1.00 48.94 123 ASP A O 1
ATOM 971 N N . GLU A 1 124 ? 12.303 -2.149 16.460 1.00 44.59 124 GLU A N 1
ATOM 972 C CA . GLU A 1 124 ? 11.664 -1.356 17.511 1.00 44.59 124 GLU A CA 1
ATOM 973 C C . GLU A 1 124 ? 11.846 0.157 17.264 1.00 44.59 124 GLU A C 1
ATOM 975 O O . GLU A 1 124 ? 12.877 0.736 17.609 1.00 44.59 124 GLU A O 1
ATOM 980 N N . ILE A 1 125 ? 10.831 0.838 16.716 1.00 52.38 125 ILE A N 1
ATOM 981 C CA . ILE A 1 125 ? 10.795 2.311 16.673 1.00 52.38 125 ILE A CA 1
ATOM 982 C C . ILE A 1 125 ? 10.068 2.828 17.919 1.00 52.38 125 ILE A C 1
ATOM 984 O O . ILE A 1 125 ? 8.852 2.711 18.056 1.00 52.38 125 ILE A O 1
ATOM 988 N N . LYS A 1 126 ? 10.851 3.409 18.831 1.00 55.12 126 LYS A N 1
ATOM 989 C CA . LYS A 1 126 ? 10.405 4.102 20.045 1.00 55.12 126 LYS A CA 1
ATOM 990 C C . LYS A 1 126 ? 9.755 5.438 19.679 1.00 55.12 126 LYS A C 1
ATOM 992 O O . LYS A 1 126 ? 10.443 6.347 19.220 1.00 55.12 126 LYS A O 1
ATOM 997 N N . GLU A 1 127 ? 8.452 5.568 19.913 1.00 55.81 127 GLU A N 1
ATOM 998 C CA . GLU A 1 127 ? 7.777 6.867 19.963 1.00 55.81 127 GLU A CA 1
ATOM 999 C C . GLU A 1 127 ? 8.060 7.535 21.318 1.00 55.81 127 GLU A C 1
ATOM 1001 O O . GLU A 1 127 ? 7.592 7.084 22.363 1.00 55.81 127 GLU A O 1
ATOM 1006 N N . GLU A 1 128 ? 8.850 8.611 21.309 1.00 54.12 128 GLU A N 1
ATOM 1007 C CA . GLU A 1 128 ? 8.957 9.535 22.439 1.00 54.12 128 GLU A CA 1
ATOM 1008 C C . GLU A 1 128 ? 7.747 10.481 22.425 1.00 54.12 128 GLU A C 1
ATOM 1010 O O . GLU A 1 128 ? 7.623 11.350 21.561 1.00 54.12 128 GLU A O 1
ATOM 1015 N N . ILE A 1 129 ? 6.848 10.308 23.393 1.00 55.66 129 ILE A N 1
ATOM 1016 C CA . ILE A 1 129 ? 5.775 11.255 23.712 1.00 55.66 129 ILE A CA 1
ATOM 1017 C C . ILE A 1 129 ? 6.349 12.262 24.722 1.00 55.66 129 ILE A C 1
ATOM 1019 O O . ILE A 1 129 ? 6.757 11.839 25.804 1.00 55.66 129 ILE A O 1
ATOM 1023 N N . PRO A 1 130 ? 6.395 13.574 24.435 1.00 54.44 130 PRO A N 1
ATOM 1024 C CA . PRO A 1 130 ? 6.720 14.558 25.458 1.00 54.44 130 PRO A CA 1
ATOM 1025 C C . PRO A 1 130 ? 5.501 14.831 26.352 1.00 54.44 130 PRO A C 1
ATOM 1027 O O . PRO A 1 130 ? 4.490 15.375 25.902 1.00 54.44 130 PRO A O 1
ATOM 1030 N N . GLU A 1 131 ? 5.623 14.455 27.625 1.00 56.62 131 GLU A N 1
ATOM 1031 C CA . GLU A 1 131 ? 4.790 14.948 28.723 1.00 56.62 131 GLU A CA 1
ATOM 1032 C C . GLU A 1 131 ? 5.157 16.401 29.099 1.00 56.62 131 GLU A C 1
ATOM 1034 O O . GLU A 1 131 ? 6.307 16.826 28.992 1.00 56.62 131 GLU A O 1
ATOM 1039 N N . GLU A 1 132 ? 4.143 17.095 29.622 1.00 54.16 132 GLU A N 1
ATOM 1040 C CA . GLU A 1 132 ? 4.190 18.273 30.502 1.00 54.16 132 GLU A CA 1
ATOM 1041 C C . GLU A 1 132 ? 4.228 19.675 29.877 1.00 54.16 132 GLU A C 1
ATOM 1043 O O . GLU A 1 132 ? 5.274 20.207 29.512 1.00 54.16 132 GLU A O 1
ATOM 1048 N N . ILE A 1 133 ? 3.069 20.348 29.937 1.00 54.44 133 ILE A N 1
ATOM 1049 C CA . ILE A 1 133 ? 2.997 21.679 30.555 1.00 54.44 133 ILE A CA 1
ATOM 1050 C C . ILE A 1 133 ? 1.675 21.781 31.340 1.00 54.44 133 ILE A C 1
ATOM 1052 O O . ILE A 1 133 ? 0.600 21.929 30.757 1.00 54.44 133 ILE A O 1
ATOM 1056 N N . SER A 1 134 ? 1.764 21.682 32.665 1.00 52.81 134 SER A N 1
ATOM 1057 C CA . SER A 1 134 ? 0.779 22.198 33.621 1.00 52.81 134 SER A CA 1
ATOM 1058 C C . SER A 1 134 ? 1.327 23.455 34.311 1.00 52.81 134 SER A C 1
ATOM 1060 O O . SER A 1 134 ? 2.541 23.600 34.419 1.00 52.81 134 SER A O 1
ATOM 1062 N N . GLU A 1 135 ? 0.400 24.277 34.826 1.00 52.53 135 GLU A N 1
ATOM 1063 C CA . GLU A 1 135 ? 0.560 25.503 35.648 1.00 52.53 135 GLU A CA 1
ATOM 1064 C C . GLU A 1 135 ? 0.879 26.778 34.828 1.00 52.53 135 GLU A C 1
ATOM 1066 O O . GLU A 1 135 ? 1.746 26.777 33.961 1.00 52.53 135 GLU A O 1
ATOM 1071 N N . GLU A 1 136 ? 0.136 27.888 34.936 1.00 47.03 136 GLU A N 1
ATOM 1072 C CA . GLU A 1 136 ? -0.427 28.582 36.114 1.00 47.03 136 GLU A CA 1
ATOM 1073 C C . GLU A 1 136 ? -1.736 29.338 35.781 1.00 47.03 136 GLU A C 1
ATOM 1075 O O . GLU A 1 136 ? -1.862 29.850 34.641 1.00 47.03 136 GLU A O 1
#

Nearest PDB structures (foldseek):
  7mnu-assembly1_B  TM=8.145E-01  e=1.010E-01  Homo sapiens
  7mnv-assembly1_B  TM=7.271E-01  e=1.901E-01  Homo sapiens
  2cr8-assembly1_A  TM=5.140E-01  e=1.265E+00  Homo sapiens

Sequence (136 aa):
MWSAEELASEAQKRMESQPDVPEWTEEELNKFSSERGTGLPEGMEVWTEEDLQELASKRQGGLDIPEWEPDKGMKECVKCGYALRPGWSKCPHCETPVGAKIEPEPSEKPNSDQSEESEDEPDEIKEEIPEEISEE

pLDDT: mean 72.6, std 16.44, range [33.72, 92.12]

Mean predicted aligned error: 21.42 Å